Protein AF-A0A2S6B021-F1 (afdb_monomer_lite)

pLDDT: mean 94.0, std 3.36, range [84.44, 98.12]

Foldseek 3Di:
DCQQQVCLLQLNHGDPVLCVLCPVVHDDDDPCNSVVNNPDDPDDDDDDDDDWDKDQQCPDPRPSIDTDQDPPDDADPVSD

Secondary structure (DSSP, 8-state):
-THHHHHHHTTS-S-HHHHHHHGGGSPP--TTHHHHHS---S----------EEEE-TTSTTTTEEEE--SSS---TT--

Structure (mmCIF, N/CA/C/O backbone):
data_AF-A0A2S6B021-F1
#
_entry.id   AF-A0A2S6B021-F1
#
loop_
_atom_site.group_PDB
_atom_site.id
_atom_site.type_symbol
_atom_site.label_atom_id
_atom_site.label_alt_id
_atom_site.label_comp_id
_atom_site.label_asym_id
_atom_site.label_entity_id
_atom_site.label_seq_id
_atom_site.pdbx_PDB_ins_code
_atom_site.Cartn_x
_atom_site.Cartn_y
_atom_site.Cartn_z
_atom_site.occupancy
_atom_site.B_iso_or_equiv
_atom_site.auth_seq_id
_atom_site.auth_comp_id
_atom_site.auth_asym_id
_atom_site.auth_atom_id
_atom_site.pdbx_PDB_model_num
ATOM 1 N N . ARG A 1 1 ? 3.748 -3.095 -1.288 1.00 86.44 1 ARG A N 1
ATOM 2 C CA . ARG A 1 1 ? 2.677 -2.116 -1.600 1.00 86.44 1 ARG A CA 1
ATOM 3 C C . ARG A 1 1 ? 1.427 -2.338 -0.746 1.00 86.44 1 ARG A C 1
ATOM 5 O O . ARG A 1 1 ? 1.137 -1.479 0.065 1.00 86.44 1 ARG A O 1
ATOM 12 N N . ASN A 1 2 ? 0.760 -3.494 -0.812 1.00 94.06 2 ASN A N 1
ATOM 13 C CA . ASN A 1 2 ? -0.531 -3.732 -0.129 1.00 94.06 2 ASN A CA 1
ATOM 14 C C . ASN A 1 2 ? -0.543 -3.469 1.390 1.00 94.06 2 ASN A C 1
ATOM 16 O O . ASN A 1 2 ? -1.513 -2.918 1.901 1.00 94.06 2 ASN A O 1
ATOM 20 N N . ARG A 1 3 ? 0.544 -3.805 2.100 1.00 94.50 3 ARG A N 1
ATOM 21 C CA . ARG A 1 3 ? 0.670 -3.579 3.553 1.00 94.50 3 ARG A CA 1
ATOM 22 C C . ARG A 1 3 ? 0.516 -2.116 3.971 1.00 94.50 3 ARG A C 1
ATOM 24 O O . ARG A 1 3 ? 0.091 -1.869 5.084 1.00 94.50 3 ARG A O 1
ATOM 31 N N . TRP A 1 4 ? 0.789 -1.159 3.080 1.00 94.44 4 TRP A N 1
ATOM 32 C CA . TRP A 1 4 ? 0.548 0.263 3.350 1.00 94.44 4 TRP A CA 1
ATOM 33 C C . TRP A 1 4 ? -0.910 0.551 3.729 1.00 94.44 4 TRP A C 1
ATOM 35 O O . TRP A 1 4 ? -1.170 1.411 4.558 1.00 94.44 4 TRP A O 1
ATOM 45 N N . PHE A 1 5 ? -1.849 -0.197 3.148 1.00 95.06 5 PHE A N 1
ATOM 46 C CA . PHE A 1 5 ? -3.279 -0.064 3.416 1.00 95.06 5 PHE A CA 1
ATOM 47 C C . PHE A 1 5 ? -3.761 -1.125 4.404 1.00 95.06 5 PHE A C 1
ATOM 49 O O . PHE A 1 5 ? -4.439 -0.812 5.377 1.00 95.06 5 PHE A O 1
ATOM 56 N N . LEU A 1 6 ? -3.396 -2.389 4.165 1.00 96.88 6 LEU A N 1
ATOM 57 C CA . LEU A 1 6 ? -3.933 -3.514 4.932 1.00 96.88 6 LEU A CA 1
ATOM 58 C C . LEU A 1 6 ? -3.457 -3.519 6.386 1.00 96.88 6 LEU A C 1
ATOM 60 O O . LEU A 1 6 ? -4.229 -3.885 7.265 1.00 96.88 6 LEU A O 1
ATOM 64 N N . ASP A 1 7 ? -2.220 -3.106 6.665 1.00 97.38 7 ASP A N 1
ATOM 65 C CA . ASP A 1 7 ? -1.729 -3.109 8.043 1.00 97.38 7 ASP A CA 1
ATOM 66 C C . ASP A 1 7 ? -2.491 -2.063 8.877 1.00 97.38 7 ASP A C 1
ATOM 68 O O . ASP A 1 7 ? -2.938 -2.372 9.981 1.00 97.38 7 ASP A O 1
ATOM 72 N N . VAL A 1 8 ? -2.740 -0.871 8.323 1.00 96.88 8 VAL A N 1
ATOM 73 C CA . VAL A 1 8 ? -3.499 0.194 8.999 1.00 96.88 8 VAL A CA 1
ATOM 74 C C . VAL A 1 8 ? -4.963 -0.205 9.195 1.00 96.88 8 VAL A C 1
ATOM 76 O O . VAL A 1 8 ? -5.474 -0.091 10.305 1.00 96.88 8 VAL A O 1
ATOM 79 N N . LEU A 1 9 ? -5.611 -0.748 8.154 1.00 97.31 9 LEU A N 1
ATOM 80 C CA . LEU A 1 9 ? -7.002 -1.223 8.216 1.00 97.31 9 LEU A CA 1
ATOM 81 C C . LEU A 1 9 ? -7.232 -2.275 9.307 1.00 97.31 9 LEU A C 1
ATOM 83 O O . LEU A 1 9 ? -8.322 -2.357 9.861 1.00 97.31 9 LEU A O 1
ATOM 87 N N . TYR A 1 10 ? -6.213 -3.075 9.624 1.00 96.81 10 TYR A N 1
ATOM 88 C CA . TYR A 1 10 ? -6.297 -4.133 10.631 1.00 96.81 10 TYR A CA 1
ATOM 89 C C . TYR A 1 10 ? -5.488 -3.824 11.900 1.00 96.81 10 TYR A C 1
ATOM 91 O O . TYR A 1 10 ? -5.038 -4.742 12.589 1.00 96.81 10 TYR A O 1
ATOM 99 N N . GLY A 1 11 ? -5.298 -2.538 12.215 1.00 96.38 11 GLY A N 1
ATOM 100 C CA . GLY A 1 11 ? -4.797 -2.081 13.517 1.00 96.38 11 GLY A CA 1
ATOM 101 C C . GLY A 1 11 ? -3.313 -2.344 13.780 1.00 96.38 11 GLY A C 1
ATOM 102 O O . GLY A 1 11 ? -2.870 -2.304 14.924 1.00 96.38 11 GLY A O 1
ATOM 103 N N . ARG A 1 12 ? -2.525 -2.623 12.739 1.00 96.50 12 ARG A N 1
ATOM 104 C CA . ARG A 1 12 ? -1.066 -2.812 12.832 1.00 96.50 12 ARG A CA 1
ATOM 105 C C . ARG A 1 12 ? -0.285 -1.512 12.603 1.00 96.50 12 ARG A C 1
ATOM 107 O O . ARG A 1 12 ? 0.923 -1.501 12.820 1.00 96.50 12 ARG A O 1
ATOM 114 N N . GLY A 1 13 ? -0.968 -0.443 12.184 1.00 96.38 13 GLY A N 1
ATOM 115 C CA . GLY A 1 13 ? -0.363 0.832 11.794 1.00 96.38 13 GLY A CA 1
ATOM 116 C C . GLY A 1 13 ? 0.348 0.761 10.439 1.00 96.38 13 GLY A C 1
ATOM 117 O O . GLY A 1 13 ? 0.353 -0.273 9.771 1.00 96.38 13 GLY A O 1
ATOM 118 N N . TYR A 1 14 ? 0.943 1.875 10.006 1.00 96.88 14 TYR A N 1
ATOM 119 C CA . TYR A 1 14 ? 1.740 1.887 8.778 1.00 96.88 14 TYR A CA 1
ATOM 120 C C . TYR A 1 14 ? 3.034 1.072 8.963 1.00 96.88 14 TYR A C 1
ATOM 122 O O . TYR A 1 14 ? 3.664 1.167 10.020 1.00 96.88 14 TYR A O 1
ATOM 130 N N . PRO A 1 15 ? 3.491 0.312 7.947 1.00 95.38 15 PRO A N 1
ATOM 131 C CA . PRO A 1 15 ? 4.760 -0.405 8.033 1.00 95.38 15 PRO A CA 1
ATOM 132 C C . PRO A 1 15 ? 5.930 0.558 8.274 1.00 95.38 15 PRO A C 1
ATOM 134 O O . PRO A 1 15 ? 6.143 1.487 7.491 1.00 95.38 15 PRO A O 1
ATOM 137 N N . ALA A 1 16 ? 6.710 0.315 9.330 1.00 94.12 16 ALA A N 1
ATOM 138 C CA . ALA A 1 16 ? 7.798 1.202 9.739 1.00 94.12 16 ALA A CA 1
ATOM 139 C C . ALA A 1 16 ? 8.857 1.380 8.640 1.00 94.12 16 ALA A C 1
ATOM 141 O O . ALA A 1 16 ? 9.344 2.490 8.432 1.00 94.12 16 ALA A O 1
ATOM 142 N N . GLU A 1 17 ? 9.175 0.319 7.885 1.00 92.38 17 GLU A N 1
ATOM 143 C CA . GLU A 1 17 ? 10.136 0.421 6.783 1.00 92.38 17 GLU A CA 1
ATOM 144 C C . GLU A 1 17 ? 9.600 1.304 5.653 1.00 92.38 17 GLU A C 1
ATOM 146 O O . GLU A 1 17 ? 10.353 2.059 5.046 1.00 92.38 17 GLU A O 1
ATOM 151 N N . ALA A 1 18 ? 8.293 1.245 5.384 1.00 92.88 18 ALA A N 1
ATOM 152 C CA . ALA A 1 18 ? 7.679 2.057 4.344 1.00 92.88 18 ALA A CA 1
ATOM 153 C C . ALA A 1 18 ? 7.645 3.541 4.736 1.00 92.88 18 ALA A C 1
ATOM 155 O O . ALA A 1 18 ? 7.985 4.37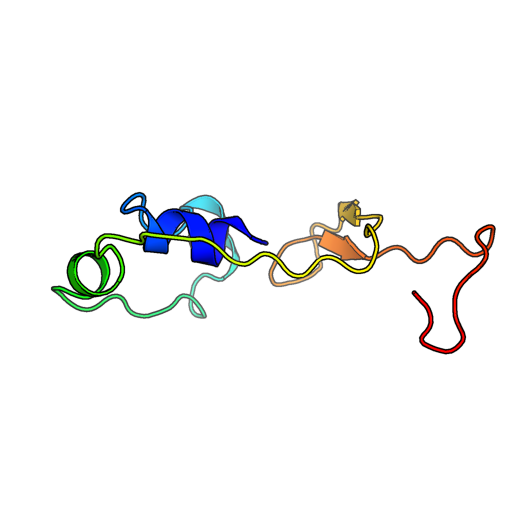7 3.905 1.00 92.88 18 ALA A O 1
ATOM 156 N N . LEU A 1 19 ? 7.309 3.863 5.993 1.00 94.38 19 LEU A N 1
ATOM 157 C CA . LEU A 1 19 ? 7.390 5.235 6.514 1.00 94.38 19 LEU A CA 1
ATOM 158 C C . LEU A 1 19 ? 8.821 5.780 6.447 1.00 94.38 19 LEU A C 1
ATOM 160 O O . LEU A 1 19 ? 9.032 6.904 6.002 1.00 94.38 19 LEU A O 1
ATOM 164 N N . ALA A 1 20 ? 9.813 4.971 6.832 1.00 93.12 20 ALA A N 1
ATOM 165 C CA . ALA A 1 20 ? 11.217 5.365 6.768 1.00 93.12 20 ALA A CA 1
ATOM 166 C C . ALA A 1 20 ? 11.694 5.632 5.329 1.00 93.12 20 ALA A C 1
ATOM 168 O O . ALA A 1 20 ? 12.540 6.499 5.118 1.00 93.12 20 ALA A O 1
ATOM 169 N N . LEU A 1 21 ? 11.156 4.904 4.343 1.00 93.12 21 LEU A N 1
ATOM 170 C CA . LEU A 1 21 ? 11.481 5.092 2.928 1.00 93.12 21 LEU A CA 1
ATOM 171 C C . LEU A 1 21 ? 10.932 6.405 2.361 1.00 93.12 21 LEU A C 1
ATOM 17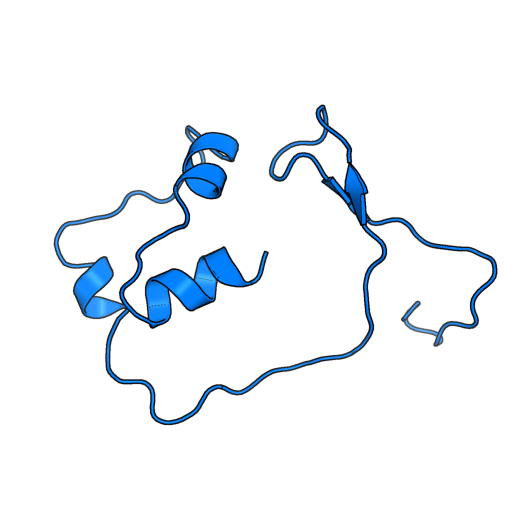3 O O . LEU A 1 21 ? 11.655 7.077 1.629 1.00 93.12 21 LEU A O 1
ATOM 177 N N . VAL A 1 22 ? 9.687 6.767 2.691 1.00 93.50 22 VAL A N 1
ATOM 178 C CA . VAL A 1 22 ? 9.064 8.013 2.200 1.00 93.50 22 VAL A CA 1
ATOM 179 C C . VAL A 1 22 ? 9.457 9.242 3.024 1.00 93.50 22 VAL A C 1
ATOM 181 O O . VAL A 1 22 ? 9.393 10.364 2.532 1.00 93.50 22 VAL A O 1
ATOM 184 N N . GLY A 1 23 ? 9.926 9.052 4.260 1.00 93.50 23 GLY A N 1
ATOM 185 C CA . GLY A 1 23 ? 10.518 10.106 5.079 1.00 93.50 23 GLY A CA 1
ATOM 186 C C . GLY A 1 23 ? 9.589 11.307 5.250 1.00 93.50 23 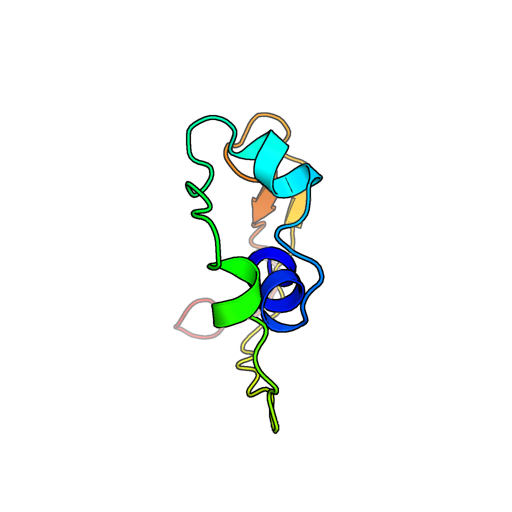GLY A C 1
ATOM 187 O O . GLY A 1 23 ? 8.531 11.194 5.858 1.00 93.50 23 GLY A O 1
ATOM 188 N N . ALA A 1 24 ? 9.988 12.461 4.714 1.00 94.69 24 ALA A N 1
ATOM 189 C CA . ALA A 1 24 ? 9.209 13.697 4.806 1.00 94.69 24 ALA A CA 1
ATOM 190 C C . ALA A 1 24 ? 7.875 13.652 4.036 1.00 94.69 24 ALA A C 1
ATOM 192 O O . ALA A 1 24 ? 6.976 14.420 4.363 1.00 94.69 24 ALA A O 1
ATOM 193 N N . ASP A 1 25 ? 7.732 12.743 3.066 1.00 94.69 25 ASP A N 1
ATOM 194 C CA . ASP A 1 25 ? 6.481 12.529 2.328 1.00 94.69 25 ASP A CA 1
ATOM 195 C C . ASP A 1 25 ? 5.544 11.536 3.045 1.00 94.69 25 ASP A C 1
ATOM 197 O O . ASP A 1 25 ? 4.484 11.180 2.522 1.00 94.69 25 ASP A O 1
ATOM 201 N 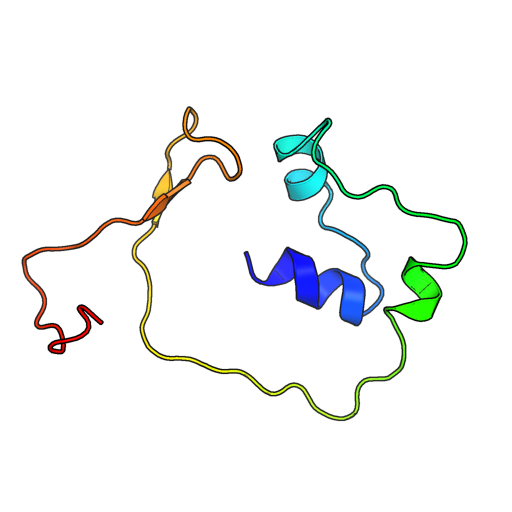N . ALA A 1 26 ? 5.930 11.043 4.229 1.00 94.94 26 ALA A N 1
ATOM 202 C CA . ALA A 1 26 ? 5.058 10.226 5.062 1.00 94.94 26 ALA A CA 1
ATOM 203 C C . ALA A 1 26 ? 3.775 10.989 5.443 1.00 94.94 26 ALA A C 1
ATOM 205 O O . ALA A 1 26 ? 3.808 12.208 5.628 1.00 94.94 26 ALA A O 1
ATOM 206 N N . PRO A 1 27 ? 2.642 10.284 5.619 1.00 94.56 27 PRO A N 1
ATOM 207 C CA . PRO A 1 27 ? 1.437 10.909 6.139 1.00 94.56 27 PRO A CA 1
ATOM 208 C C . PRO A 1 27 ? 1.691 11.455 7.548 1.00 94.56 27 PRO A C 1
ATOM 210 O O . PRO A 1 27 ? 2.338 10.805 8.373 1.00 94.56 27 PRO A O 1
ATOM 213 N N . VAL A 1 28 ? 1.131 12.628 7.835 1.00 96.00 28 VAL A N 1
ATOM 214 C CA . VAL A 1 28 ? 0.986 13.106 9.212 1.00 96.00 28 VAL A CA 1
ATOM 215 C C . VAL A 1 28 ? -0.119 12.277 9.857 1.00 96.00 28 VAL A C 1
ATOM 217 O O . VAL A 1 28 ? -1.219 12.204 9.317 1.00 96.00 28 VAL A O 1
ATOM 220 N N . ILE A 1 29 ? 0.203 11.611 10.964 1.00 95.25 29 ILE A N 1
ATOM 221 C CA . ILE A 1 29 ? -0.746 10.801 11.730 1.00 95.25 29 ILE A CA 1
ATOM 222 C C . ILE A 1 29 ? -1.201 11.640 12.917 1.00 95.25 29 ILE A C 1
ATOM 224 O O . ILE A 1 29 ? -0.406 11.916 13.818 1.00 95.25 29 ILE A O 1
ATOM 228 N N . GLU A 1 30 ? -2.465 12.041 12.909 1.00 97.44 30 GLU A N 1
ATOM 229 C CA . GLU A 1 30 ? -3.077 12.798 13.993 1.00 97.44 30 GLU A CA 1
ATOM 230 C C . GLU A 1 30 ? -3.579 11.858 15.106 1.00 97.44 30 GLU A C 1
ATOM 232 O O . GLU A 1 30 ? -3.850 10.671 14.869 1.00 97.44 30 GLU A O 1
ATOM 237 N N . PRO A 1 31 ? -3.716 12.351 16.353 1.00 98.12 31 PRO A N 1
ATOM 238 C CA . PRO A 1 31 ? -4.295 11.563 17.435 1.00 98.12 31 PRO A CA 1
ATOM 239 C C . PRO A 1 31 ? -5.695 11.046 17.072 1.00 98.12 31 PRO A C 1
ATOM 241 O O . PRO A 1 31 ? -6.599 11.833 16.798 1.00 98.12 31 PRO A O 1
ATOM 244 N N . GLY A 1 32 ? -5.889 9.726 17.127 1.00 97.44 32 GLY A N 1
ATOM 245 C CA . GLY A 1 32 ? -7.164 9.076 16.808 1.00 97.44 32 GLY A CA 1
ATOM 246 C C . GLY A 1 32 ? -7.273 8.526 15.382 1.00 97.44 32 GLY A C 1
ATOM 247 O O . GLY A 1 32 ? -8.207 7.772 15.109 1.00 97.44 32 GLY A O 1
ATOM 248 N N . ASP A 1 33 ? -6.345 8.855 14.474 1.00 97.94 33 ASP A N 1
ATOM 249 C CA . ASP A 1 33 ? -6.411 8.394 13.080 1.00 97.94 33 ASP A CA 1
ATOM 250 C C . ASP A 1 33 ? -6.339 6.870 12.976 1.00 97.94 33 ASP A C 1
ATOM 252 O O . ASP A 1 33 ? -7.089 6.246 12.225 1.00 97.94 33 ASP A O 1
ATOM 256 N N . MET A 1 34 ? -5.429 6.249 13.731 1.00 97.31 34 MET A N 1
ATOM 257 C CA . MET A 1 34 ? -5.213 4.804 13.650 1.00 97.31 34 MET A CA 1
ATOM 258 C C . MET A 1 34 ? -6.427 4.041 14.181 1.00 97.31 34 MET A C 1
ATOM 260 O O . MET A 1 34 ? -6.821 3.034 13.598 1.00 97.31 34 MET A O 1
ATOM 264 N N . GLU A 1 35 ? -7.065 4.549 15.233 1.00 97.06 35 GLU A N 1
ATOM 265 C CA . GLU A 1 35 ? -8.298 4.007 15.794 1.00 97.06 35 GLU A CA 1
ATOM 266 C C . GLU A 1 35 ? -9.488 4.196 14.847 1.00 97.06 35 GLU A C 1
ATOM 268 O O . GLU A 1 35 ? -10.306 3.289 14.699 1.00 97.06 35 GLU A O 1
ATOM 273 N N . ALA A 1 36 ? -9.579 5.354 14.185 1.00 97.69 36 ALA A N 1
ATOM 274 C CA . ALA A 1 36 ? -10.639 5.651 13.227 1.00 97.69 36 ALA A CA 1
ATOM 275 C C . ALA A 1 36 ? -10.533 4.807 11.945 1.00 97.69 36 ALA A C 1
ATOM 277 O O . ALA A 1 36 ? -11.557 4.443 11.367 1.00 97.69 36 ALA A O 1
ATOM 278 N N . ILE A 1 37 ? -9.314 4.487 11.497 1.00 97.50 37 ILE A N 1
ATOM 279 C CA . ILE A 1 37 ? -9.086 3.646 10.313 1.00 97.50 37 ILE A CA 1
ATOM 280 C C . ILE A 1 37 ? -9.293 2.160 10.637 1.00 97.50 37 ILE A C 1
ATOM 282 O O . ILE A 1 37 ? -9.881 1.440 9.830 1.00 97.50 37 ILE A O 1
ATOM 286 N N . ALA A 1 38 ? -8.840 1.692 11.803 1.00 97.81 38 ALA A N 1
ATOM 287 C CA . ALA A 1 38 ? -8.841 0.277 12.183 1.00 97.81 38 ALA A CA 1
ATOM 288 C C . ALA A 1 38 ? -10.189 -0.233 12.738 1.00 97.81 38 ALA A C 1
ATOM 290 O O . ALA A 1 38 ? -10.231 -1.058 13.656 1.00 97.81 38 ALA A O 1
ATOM 291 N N . VAL A 1 39 ? -11.306 0.257 12.197 1.00 97.12 39 VAL A N 1
ATOM 292 C CA . VAL A 1 39 ? -12.647 -0.230 12.554 1.00 97.12 39 VAL A CA 1
ATOM 293 C C . VAL A 1 39 ? -12.872 -1.664 12.046 1.00 97.12 39 VAL A C 1
ATOM 295 O O . VAL A 1 39 ? -12.261 -2.069 11.053 1.00 97.12 39 VAL A O 1
ATOM 298 N N . PRO A 1 40 ? -13.756 -2.459 12.683 1.00 96.94 40 PRO A N 1
ATOM 299 C CA . PRO A 1 40 ? -14.083 -3.802 12.211 1.00 96.94 40 PRO A CA 1
ATOM 300 C C . PRO A 1 40 ? -14.492 -3.821 10.732 1.00 96.94 40 PRO A C 1
ATOM 302 O O . PRO A 1 40 ? -15.346 -3.049 10.299 1.00 96.94 40 PRO A O 1
ATOM 305 N N . CYS A 1 41 ? -13.879 -4.723 9.967 1.00 95.62 41 CYS A N 1
ATOM 306 C CA . CYS A 1 41 ? -14.111 -4.889 8.538 1.00 95.62 41 CYS A CA 1
ATOM 307 C C . CYS A 1 41 ? -14.681 -6.289 8.280 1.00 95.62 41 CYS A C 1
ATOM 309 O O . CYS A 1 41 ? -13.973 -7.284 8.444 1.00 95.62 41 CYS A O 1
ATOM 311 N N . ASP A 1 42 ? -15.954 -6.361 7.887 1.00 96.94 42 ASP A N 1
ATOM 312 C CA . ASP A 1 42 ? -16.668 -7.632 7.694 1.00 96.94 42 ASP A CA 1
ATOM 313 C C . ASP A 1 42 ? -16.188 -8.407 6.457 1.00 96.94 42 ASP A C 1
ATOM 315 O O . ASP A 1 42 ? -16.191 -9.639 6.439 1.00 96.94 42 ASP A O 1
ATOM 319 N N . PHE A 1 43 ? -15.775 -7.691 5.407 1.00 97.12 43 PHE A N 1
ATOM 320 C CA . PHE A 1 43 ? -15.287 -8.275 4.160 1.00 97.12 43 PHE A CA 1
ATOM 321 C C . PHE A 1 43 ? -14.193 -7.415 3.523 1.00 97.12 43 PHE A C 1
ATOM 323 O O . PHE A 1 43 ? -14.281 -6.190 3.490 1.00 97.12 43 PHE A O 1
ATOM 330 N N . LEU A 1 44 ? -13.194 -8.074 2.932 1.00 96.50 44 LEU A N 1
ATOM 331 C CA . LEU A 1 44 ? -12.170 -7.435 2.110 1.00 96.50 44 LEU A CA 1
ATOM 332 C C . LEU A 1 44 ? -12.374 -7.826 0.645 1.00 96.50 44 LEU A C 1
ATOM 334 O O . LEU A 1 44 ? -12.137 -8.970 0.257 1.00 96.50 44 LEU A O 1
ATOM 338 N N . GLY A 1 45 ? -12.795 -6.867 -0.176 1.00 97.44 45 GLY A N 1
ATOM 339 C CA . GLY A 1 45 ? -12.799 -7.027 -1.628 1.00 97.44 45 GLY A CA 1
ATOM 340 C C . GLY A 1 45 ? -11.387 -6.867 -2.191 1.00 97.44 45 GLY A C 1
ATOM 341 O O . GLY A 1 45 ? -10.708 -5.889 -1.884 1.00 97.44 45 GLY A O 1
ATOM 342 N N . VAL A 1 46 ? -10.947 -7.807 -3.029 1.00 96.81 46 VAL A N 1
ATOM 343 C CA . VAL A 1 46 ? -9.635 -7.749 -3.688 1.00 96.81 46 VAL A CA 1
ATOM 344 C C . VAL A 1 46 ? -9.823 -7.751 -5.197 1.00 96.81 46 VAL A C 1
ATOM 346 O O . VAL A 1 46 ? -10.359 -8.702 -5.761 1.00 96.81 46 VAL A O 1
ATOM 349 N N . ASN A 1 47 ? -9.324 -6.702 -5.847 1.00 96.00 47 ASN A N 1
ATOM 350 C CA . ASN A 1 47 ? -9.207 -6.653 -7.298 1.00 96.00 47 ASN A CA 1
ATOM 351 C C . ASN A 1 47 ? -7.827 -7.174 -7.700 1.00 96.00 47 ASN A C 1
ATOM 353 O O . ASN A 1 47 ? -6.808 -6.650 -7.247 1.00 96.00 47 ASN A O 1
ATOM 357 N N . TYR A 1 48 ? -7.794 -8.188 -8.559 1.00 93.88 48 TYR A N 1
ATOM 358 C CA . TYR A 1 48 ? -6.564 -8.768 -9.085 1.00 93.88 48 TYR A CA 1
ATOM 359 C C . TYR A 1 48 ? -6.677 -8.918 -10.598 1.00 93.88 48 TYR A C 1
ATOM 361 O O . TYR A 1 48 ? -7.645 -9.494 -11.088 1.00 93.88 48 TYR A O 1
ATOM 369 N N . TYR A 1 49 ? -5.680 -8.410 -11.319 1.00 90.50 49 TYR A N 1
ATOM 370 C CA . TYR A 1 49 ? -5.660 -8.425 -12.781 1.00 90.50 49 TYR A CA 1
ATOM 371 C C . TYR A 1 49 ? -4.507 -9.283 -13.309 1.00 90.50 49 TYR A C 1
ATOM 373 O O . TYR A 1 49 ? -4.736 -10.223 -14.062 1.00 90.50 49 TYR A O 1
ATOM 381 N N . PHE A 1 50 ? -3.277 -8.992 -12.884 1.00 89.94 50 PHE A N 1
ATOM 382 C CA . PHE A 1 50 ? -2.064 -9.684 -13.319 1.00 89.94 50 PHE A CA 1
ATOM 383 C C . PHE A 1 50 ? -0.954 -9.529 -12.263 1.00 89.94 50 PHE A C 1
ATOM 385 O O . PHE A 1 50 ? -1.024 -8.629 -11.418 1.00 89.94 50 PHE A O 1
ATOM 392 N N . PRO A 1 51 ? 0.068 -10.401 -12.271 1.00 90.06 51 PRO A N 1
ATOM 393 C CA . PRO A 1 51 ? 1.238 -10.252 -11.416 1.00 90.06 51 PRO A CA 1
ATOM 394 C C . PRO A 1 51 ? 2.244 -9.252 -12.000 1.00 90.06 51 PRO A C 1
ATOM 396 O O . PRO A 1 51 ? 2.388 -9.124 -13.213 1.00 90.06 51 PRO A O 1
ATOM 399 N N . GLU A 1 52 ? 3.011 -8.602 -11.130 1.00 91.44 52 GLU A N 1
ATOM 400 C CA . GLU A 1 52 ? 4.151 -7.773 -11.526 1.00 91.44 52 GLU A CA 1
ATOM 401 C C . GLU A 1 52 ? 5.460 -8.502 -11.222 1.00 91.44 52 GLU A C 1
ATOM 403 O O . GLU A 1 52 ? 5.630 -9.064 -10.137 1.00 91.44 52 GLU A O 1
ATOM 408 N N . GLU A 1 53 ? 6.415 -8.435 -12.147 1.00 92.9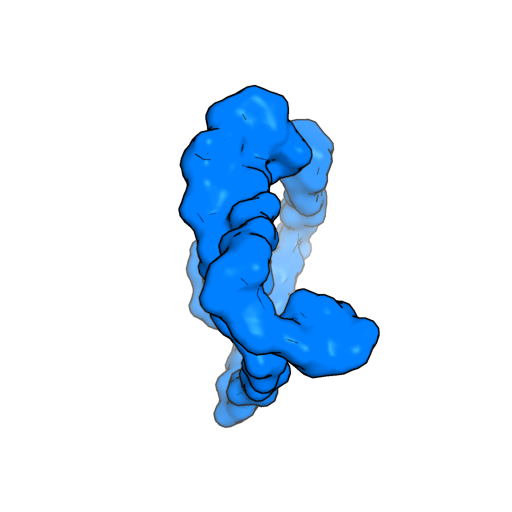4 53 GLU A N 1
ATOM 409 C CA . GLU A 1 53 ? 7.806 -8.756 -11.843 1.00 92.94 53 GLU A CA 1
ATOM 410 C C . GLU A 1 53 ? 8.488 -7.505 -11.290 1.00 92.94 53 GLU A C 1
ATOM 412 O O . GLU A 1 53 ? 8.402 -6.422 -11.870 1.00 92.94 53 GLU A O 1
ATOM 417 N N . VAL A 1 54 ? 9.140 -7.636 -10.136 1.00 95.06 54 VAL A N 1
ATOM 418 C CA . VAL A 1 54 ? 9.732 -6.507 -9.412 1.00 95.06 54 VAL A CA 1
ATOM 419 C C . VAL A 1 54 ? 11.219 -6.759 -9.219 1.00 95.06 54 VAL A C 1
ATOM 421 O O . VAL A 1 54 ? 11.616 -7.793 -8.685 1.00 95.06 54 VAL A O 1
ATOM 424 N N . ALA A 1 55 ? 12.040 -5.795 -9.626 1.00 96.81 55 ALA A N 1
ATOM 425 C CA . ALA A 1 55 ? 13.479 -5.801 -9.403 1.00 96.81 55 ALA A CA 1
ATOM 426 C C . ALA A 1 55 ? 13.866 -4.849 -8.265 1.00 96.81 55 ALA A C 1
ATOM 428 O O . ALA A 1 55 ? 13.246 -3.798 -8.070 1.00 96.81 55 ALA A O 1
ATOM 429 N N . ASN A 1 56 ? 14.931 -5.207 -7.543 1.00 96.62 56 ASN A N 1
ATOM 430 C CA . ASN A 1 56 ? 15.583 -4.303 -6.602 1.00 96.62 56 ASN A CA 1
ATOM 431 C C . ASN A 1 56 ? 16.158 -3.100 -7.361 1.00 96.62 56 ASN A C 1
ATOM 433 O O . ASN A 1 56 ? 16.895 -3.276 -8.332 1.00 96.62 56 ASN A O 1
ATOM 437 N N . ALA A 1 57 ? 15.833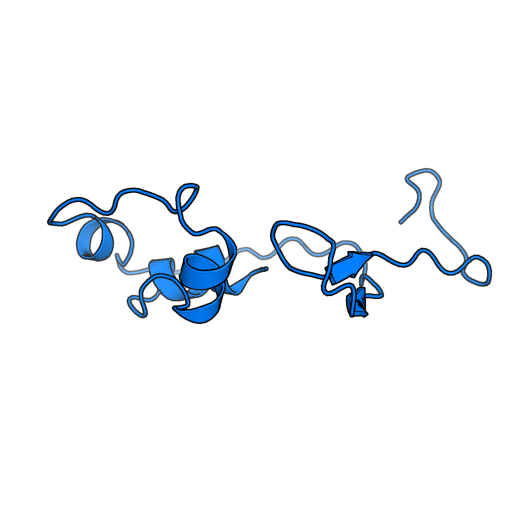 -1.893 -6.909 1.00 97.00 57 ALA A N 1
ATOM 438 C CA . ALA A 1 57 ? 16.284 -0.652 -7.522 1.00 97.00 57 ALA A CA 1
ATOM 439 C C . ALA A 1 57 ? 16.540 0.382 -6.413 1.00 97.00 57 ALA A C 1
ATOM 441 O O . ALA A 1 57 ? 15.704 1.253 -6.192 1.00 97.00 57 ALA A O 1
ATOM 442 N N . PRO A 1 58 ? 17.662 0.274 -5.674 1.00 95.25 58 PRO A N 1
ATOM 443 C CA . PRO A 1 58 ? 17.902 1.032 -4.440 1.00 95.25 58 PRO A CA 1
ATOM 444 C C . PRO A 1 58 ? 17.856 2.556 -4.609 1.00 95.25 58 PRO A C 1
ATOM 446 O O . PRO A 1 58 ? 17.550 3.258 -3.648 1.00 95.25 58 PRO A O 1
ATOM 449 N N . GLU A 1 59 ? 18.107 3.040 -5.824 1.00 96.06 59 GLU A N 1
ATOM 450 C CA . GLU A 1 59 ? 18.107 4.462 -6.176 1.00 96.06 59 GLU A CA 1
ATOM 451 C C . GLU A 1 59 ? 16.713 4.996 -6.563 1.00 96.06 59 GLU A C 1
ATOM 453 O O . GLU A 1 59 ? 16.510 6.207 -6.635 1.00 96.06 59 GLU A O 1
ATOM 458 N N . ASP A 1 60 ? 15.734 4.117 -6.806 1.00 94.62 60 ASP A N 1
ATOM 459 C CA . ASP A 1 60 ? 14.412 4.505 -7.305 1.00 94.62 60 ASP A CA 1
ATOM 460 C C . ASP A 1 60 ? 13.467 4.851 -6.136 1.00 94.62 60 ASP A C 1
ATOM 462 O O . ASP A 1 60 ? 12.867 3.979 -5.502 1.00 94.62 60 ASP A O 1
ATOM 466 N N . TYR A 1 61 ? 13.284 6.139 -5.848 1.00 89.25 61 TYR A N 1
ATOM 467 C CA . TYR A 1 61 ? 12.274 6.619 -4.894 1.00 89.25 61 TYR A CA 1
ATOM 468 C C . TYR A 1 61 ? 10.836 6.396 -5.428 1.00 89.25 61 TYR A C 1
ATOM 470 O O . TYR A 1 61 ? 10.616 6.569 -6.630 1.00 89.25 61 TYR A O 1
ATOM 478 N N . PRO A 1 62 ? 9.827 6.052 -4.593 1.00 89.50 62 PRO A N 1
ATOM 479 C CA . PRO A 1 62 ? 9.869 5.918 -3.129 1.00 89.50 62 PRO A CA 1
ATOM 480 C C . PRO A 1 62 ? 10.195 4.527 -2.588 1.00 89.50 62 PRO A C 1
ATOM 482 O O . PRO A 1 62 ? 10.737 4.400 -1.495 1.00 89.50 62 PRO A O 1
ATOM 485 N N . LEU A 1 63 ? 9.863 3.466 -3.323 1.00 90.94 63 LEU A N 1
ATOM 486 C CA . LEU A 1 63 ? 9.891 2.106 -2.773 1.00 90.94 63 LEU A CA 1
ATOM 487 C C . LEU A 1 63 ? 11.211 1.369 -2.992 1.00 90.94 63 LEU A C 1
ATOM 489 O O . LEU A 1 63 ? 11.338 0.238 -2.528 1.00 90.94 63 LEU A O 1
ATOM 493 N N . ARG A 1 64 ? 12.183 1.984 -3.675 1.00 94.06 64 ARG A N 1
ATOM 494 C CA . ARG A 1 64 ? 13.475 1.371 -4.017 1.00 94.06 64 ARG A CA 1
ATOM 495 C C . ARG A 1 64 ? 13.324 0.085 -4.831 1.00 94.06 64 ARG A C 1
ATOM 497 O O . ARG A 1 64 ? 14.071 -0.884 -4.688 1.00 94.06 64 ARG A O 1
ATOM 504 N N . THR A 1 65 ? 12.312 0.076 -5.694 1.00 94.88 65 THR A N 1
ATOM 505 C CA . THR A 1 65 ? 11.928 -1.057 -6.539 1.00 94.88 65 THR A CA 1
ATOM 506 C C . THR A 1 65 ? 11.492 -0.576 -7.910 1.00 94.88 65 THR A C 1
ATOM 508 O O . THR A 1 65 ? 10.871 0.481 -8.017 1.00 94.88 65 THR A O 1
ATOM 511 N N . ARG A 1 66 ? 11.695 -1.410 -8.930 1.00 95.81 66 ARG A N 1
ATOM 512 C CA . ARG A 1 66 ? 11.263 -1.148 -10.306 1.00 95.81 66 ARG A CA 1
ATOM 513 C C . ARG A 1 66 ? 10.383 -2.279 -10.824 1.00 95.81 66 ARG A C 1
ATOM 515 O O . ARG A 1 66 ? 10.723 -3.445 -10.642 1.00 95.81 66 ARG A O 1
ATOM 522 N N . ILE A 1 67 ? 9.282 -1.937 -11.494 1.00 93.50 67 ILE A N 1
ATOM 523 C CA . ILE A 1 67 ? 8.480 -2.920 -12.234 1.00 93.50 67 ILE A CA 1
ATOM 524 C C . ILE A 1 67 ? 9.230 -3.286 -13.513 1.00 93.50 67 ILE A C 1
ATOM 526 O O . ILE A 1 67 ? 9.640 -2.410 -14.277 1.00 93.50 67 ILE A O 1
ATOM 530 N N . VAL A 1 68 ? 9.394 -4.581 -13.740 1.00 93.56 68 VAL A N 1
ATOM 531 C CA . VAL A 1 68 ? 9.986 -5.144 -14.947 1.00 93.56 68 VAL A CA 1
ATOM 532 C C . VAL A 1 68 ? 8.864 -5.614 -15.861 1.00 93.56 68 VAL A C 1
ATOM 534 O O . VAL A 1 68 ? 7.891 -6.223 -15.418 1.00 93.56 68 VAL A O 1
ATOM 537 N N . TYR A 1 69 ? 9.018 -5.340 -17.154 1.00 89.50 69 TYR A N 1
ATOM 538 C CA . TYR A 1 69 ? 8.097 -5.789 -18.190 1.00 89.50 69 TYR A CA 1
ATOM 539 C C . TYR A 1 69 ? 8.804 -6.813 -19.083 1.00 89.50 69 TYR A C 1
ATOM 541 O O . TYR A 1 69 ? 9.456 -6.418 -20.057 1.00 89.50 69 TYR A O 1
ATOM 549 N N . PRO A 1 70 ? 8.702 -8.119 -18.771 1.00 87.75 70 PRO A N 1
ATOM 550 C CA . PRO A 1 70 ? 9.225 -9.164 -19.637 1.00 87.75 70 PRO A CA 1
ATOM 551 C C . PRO A 1 70 ? 8.578 -9.082 -21.017 1.00 87.75 70 PRO A C 1
ATOM 553 O O . PRO A 1 70 ? 7.360 -8.907 -21.132 1.00 87.75 70 PRO A O 1
ATOM 556 N N . GLN A 1 71 ? 9.412 -9.178 -22.050 1.00 87.31 71 GLN A N 1
ATOM 557 C CA . GLN A 1 71 ? 8.997 -9.087 -23.453 1.00 87.31 71 GLN A CA 1
ATOM 558 C C . GLN A 1 71 ? 8.627 -10.458 -24.041 1.00 87.31 71 GLN A C 1
ATOM 560 O O . GLN A 1 71 ? 8.084 -10.538 -25.135 1.00 87.31 71 GLN A O 1
ATOM 565 N N . ASP A 1 72 ? 8.913 -11.541 -23.318 1.00 91.81 72 ASP A N 1
ATOM 566 C CA . ASP A 1 72 ? 8.684 -12.931 -23.721 1.00 91.81 72 ASP A CA 1
ATOM 567 C C . ASP A 1 72 ? 7.298 -13.464 -23.312 1.00 91.81 72 ASP A C 1
ATOM 569 O O . ASP A 1 72 ? 7.031 -14.661 -23.423 1.00 91.81 72 ASP A O 1
ATOM 573 N N . ARG A 1 73 ? 6.398 -12.593 -22.836 1.00 87.12 73 ARG A N 1
ATOM 574 C CA . ARG A 1 73 ? 5.055 -12.958 -22.364 1.00 87.12 73 ARG A CA 1
ATOM 575 C C . ARG A 1 73 ? 3.975 -12.343 -23.242 1.00 87.12 73 ARG A C 1
ATOM 577 O O . ARG A 1 73 ? 4.060 -11.178 -23.622 1.00 87.12 73 ARG A O 1
ATOM 584 N N . GLN A 1 74 ? 2.935 -13.129 -23.522 1.00 89.94 74 GLN A N 1
ATOM 585 C CA . GLN A 1 74 ? 1.717 -12.603 -24.132 1.00 89.94 74 GLN A CA 1
ATOM 586 C C . GLN A 1 74 ? 1.042 -11.632 -23.165 1.00 89.94 74 GLN A C 1
ATOM 588 O O . GLN A 1 74 ? 0.985 -11.896 -21.965 1.00 89.94 74 GLN A O 1
ATOM 593 N N . ARG A 1 75 ? 0.537 -10.526 -23.710 1.00 88.81 75 ARG A N 1
ATOM 594 C CA . ARG A 1 75 ? -0.192 -9.496 -22.977 1.00 88.81 75 ARG A CA 1
ATOM 595 C C . ARG A 1 75 ? -1.481 -9.168 -23.709 1.00 88.81 75 ARG A C 1
ATOM 597 O O . ARG A 1 75 ? -1.566 -9.316 -24.928 1.00 88.81 75 ARG A O 1
ATOM 604 N N . THR A 1 76 ? -2.471 -8.728 -22.955 1.00 91.31 76 THR A N 1
ATOM 605 C CA . THR A 1 76 ? -3.692 -8.128 -23.499 1.00 91.31 76 THR A CA 1
ATOM 606 C C . THR A 1 76 ? -3.383 -6.800 -24.201 1.00 91.31 76 THR A C 1
ATOM 608 O O . THR A 1 76 ? -2.311 -6.224 -24.008 1.00 91.31 76 THR A O 1
ATOM 611 N N . ASP A 1 77 ? -4.345 -6.251 -24.947 1.00 90.81 77 ASP A N 1
ATOM 612 C CA . ASP A 1 77 ? -4.212 -4.925 -25.579 1.00 90.81 77 ASP A CA 1
ATOM 613 C C . ASP A 1 77 ? -4.020 -3.781 -24.559 1.00 90.81 77 ASP A C 1
ATOM 615 O O . ASP A 1 77 ? -3.504 -2.719 -24.901 1.00 90.81 77 ASP A O 1
ATOM 619 N N . PHE A 1 78 ? -4.382 -4.003 -23.288 1.00 87.62 78 PHE A N 1
ATOM 620 C CA . PHE A 1 78 ? -4.111 -3.087 -22.172 1.00 87.62 78 PHE A CA 1
ATOM 621 C C . PHE A 1 78 ? -2.695 -3.235 -21.590 1.00 87.62 78 PHE A C 1
ATOM 623 O O . PHE A 1 78 ? -2.328 -2.520 -20.658 1.00 87.62 78 PHE A O 1
ATOM 630 N N . GLY A 1 79 ? -1.894 -4.162 -22.119 1.00 84.44 79 GLY A N 1
ATOM 631 C CA . GLY A 1 79 ? -0.537 -4.439 -21.658 1.00 84.44 79 GLY A CA 1
ATOM 632 C C . GLY A 1 79 ? -0.465 -5.290 -20.389 1.00 84.44 79 GLY A C 1
ATOM 633 O O . GLY A 1 79 ? 0.610 -5.364 -19.793 1.00 84.44 79 GLY A O 1
ATOM 634 N N . TRP A 1 80 ? -1.568 -5.915 -19.971 1.00 85.06 80 TRP A N 1
ATOM 635 C CA . TRP A 1 80 ? -1.617 -6.848 -18.834 1.00 85.06 80 TRP A CA 1
ATOM 636 C C . TRP A 1 80 ? -1.154 -8.237 -19.233 1.00 85.06 80 TRP A C 1
ATOM 638 O O . TRP A 1 80 ? -1.651 -8.703 -20.284 1.00 85.06 80 TRP A O 1
#

Sequence (80 aa):
RNRWFLDVLYGRGYPAEALALVGADAPVIEPGDMEAIAVPCDFLGVNYYFPEEVANAPEDYPLRTRIVYPQDRQRTDFGW

Radius of gyration: 16.38 Å; chains: 1; bounding box: 35×27×43 Å